Protein AF-A0A8T4FNE2-F1 (afdb_monomer_lite)

pLDDT: mean 94.0, std 5.2, range [61.53, 98.25]

Foldseek 3Di:
DDPQLVVCLVLLLVLLQLQAQQLLSQLLQVQPDDDDHSSVSSVVNQVVCVVVVHHGHHDPQGPQQRPLVVCLLVLLVQLLVVLVVDDDQEEFEFEDEDPVSQVSSVVSCVVSVRPNGDGPRVSSRVSSQVNNCVRNVHYYDDPDGQWYWYAYSVPSHTDIDGDDDDDDDDDDDPD

Structure (mmCIF, N/CA/C/O backbone):
data_AF-A0A8T4FNE2-F1
#
_entry.id   AF-A0A8T4FNE2-F1
#
loop_
_atom_site.group_PDB
_atom_site.id
_atom_site.type_symbol
_atom_site.label_atom_id
_atom_site.label_alt_id
_atom_site.label_comp_id
_atom_site.label_asym_id
_atom_site.label_entity_id
_atom_site.label_seq_id
_atom_site.pdbx_PDB_ins_code
_atom_site.Cartn_x
_atom_site.Cartn_y
_atom_site.Cartn_z
_atom_site.occupancy
_atom_site.B_iso_or_equiv
_atom_site.auth_seq_id
_atom_site.auth_comp_id
_atom_site.auth_asym_id
_atom_site.auth_atom_id
_atom_site.pdbx_PDB_model_num
ATOM 1 N N . MET A 1 1 ? -5.795 -14.306 23.220 1.00 61.53 1 MET A N 1
ATOM 2 C CA . MET A 1 1 ? -5.677 -12.913 22.752 1.00 61.53 1 MET A CA 1
ATOM 3 C C . MET A 1 1 ? -4.241 -12.455 22.968 1.00 61.53 1 MET A C 1
ATOM 5 O O . MET A 1 1 ? -3.684 -12.789 24.009 1.00 61.53 1 MET A O 1
ATOM 9 N N . GLU A 1 2 ? -3.610 -11.811 21.985 1.00 74.38 2 GLU A N 1
ATOM 10 C CA . GLU A 1 2 ? -2.222 -11.339 22.119 1.00 74.38 2 GLU A CA 1
ATOM 11 C C . GLU A 1 2 ? -2.139 -10.111 23.039 1.00 74.38 2 GLU A C 1
ATOM 13 O O . GLU A 1 2 ? -3.058 -9.296 23.067 1.00 74.38 2 GLU A O 1
ATOM 18 N N . GLN A 1 3 ? -1.038 -9.973 23.789 1.00 76.50 3 GLN A N 1
ATOM 19 C CA . GLN A 1 3 ? -0.883 -8.927 24.811 1.00 76.50 3 GLN A CA 1
ATOM 20 C C . GLN A 1 3 ? -1.013 -7.507 24.235 1.00 76.50 3 GLN A C 1
ATOM 22 O O . GLN A 1 3 ? -1.632 -6.652 24.856 1.00 76.50 3 GLN A O 1
ATOM 27 N N . TRP A 1 4 ? -0.500 -7.272 23.023 1.00 79.81 4 TRP A N 1
ATOM 28 C CA . TRP A 1 4 ? -0.505 -5.940 22.410 1.00 79.81 4 TRP A CA 1
ATOM 29 C C . TRP A 1 4 ? -1.913 -5.422 22.084 1.00 79.81 4 TRP A C 1
ATOM 31 O O . TRP A 1 4 ? -2.106 -4.210 22.082 1.00 79.81 4 TRP A O 1
ATOM 41 N N . VAL A 1 5 ? -2.880 -6.313 21.836 1.00 76.44 5 VAL A N 1
ATOM 42 C CA . VAL A 1 5 ? -4.280 -5.939 21.564 1.00 76.44 5 VAL A CA 1
ATOM 43 C C . VAL A 1 5 ? -4.917 -5.386 22.839 1.00 76.44 5 VAL A C 1
ATOM 45 O O . VAL A 1 5 ? -5.457 -4.286 22.868 1.00 76.44 5 VAL A O 1
ATOM 48 N N . LEU A 1 6 ? -4.755 -6.113 23.950 1.00 77.75 6 LEU A N 1
ATOM 49 C CA . LEU A 1 6 ? -5.283 -5.712 25.257 1.00 77.75 6 LEU A CA 1
ATOM 50 C C . LEU A 1 6 ? -4.740 -4.352 25.714 1.00 77.75 6 LEU A C 1
ATOM 52 O O . LEU A 1 6 ? -5.472 -3.568 26.314 1.00 77.75 6 LEU A O 1
ATOM 56 N N . ASP A 1 7 ? -3.480 -4.064 25.390 1.00 84.62 7 ASP A N 1
ATOM 57 C CA . ASP A 1 7 ? -2.808 -2.820 25.764 1.00 84.62 7 ASP A CA 1
ATOM 58 C C . ASP A 1 7 ? -3.307 -1.592 24.963 1.00 84.62 7 ASP A C 1
ATOM 60 O O . ASP A 1 7 ? -3.006 -0.458 25.341 1.00 84.62 7 ASP A O 1
ATOM 64 N N . ASN A 1 8 ? -4.065 -1.786 23.871 1.00 87.31 8 ASN A N 1
ATOM 65 C CA . ASN A 1 8 ? -4.499 -0.717 22.957 1.00 87.31 8 ASN A CA 1
ATOM 66 C C . ASN A 1 8 ? -6.023 -0.618 22.759 1.00 87.31 8 ASN A C 1
ATOM 68 O O . ASN A 1 8 ? -6.468 0.199 21.949 1.00 87.31 8 ASN A O 1
ATOM 72 N N . LEU A 1 9 ? -6.821 -1.372 23.524 1.00 87.06 9 LEU A N 1
ATOM 73 C CA . LEU A 1 9 ? -8.274 -1.511 23.335 1.00 87.06 9 LEU A CA 1
ATOM 74 C C . LEU A 1 9 ? -9.043 -0.189 23.189 1.00 87.06 9 LEU A C 1
ATOM 76 O O . LEU A 1 9 ? -9.970 -0.111 22.387 1.00 87.06 9 LEU A O 1
ATOM 80 N N . ASP A 1 10 ? -8.690 0.857 23.941 1.00 90.62 10 ASP A N 1
ATOM 81 C CA . ASP A 1 10 ? -9.403 2.139 23.855 1.00 90.62 10 ASP A CA 1
ATOM 82 C C . ASP A 1 10 ? -9.167 2.841 22.509 1.00 90.62 10 ASP A C 1
ATOM 84 O O . ASP A 1 10 ? -10.124 3.272 21.865 1.00 90.62 10 ASP A O 1
ATOM 88 N N . LYS A 1 11 ? -7.917 2.874 22.024 1.00 92.81 11 LYS A N 1
ATOM 89 C CA . LYS A 1 11 ? -7.595 3.411 20.690 1.00 92.81 11 LYS A CA 1
ATOM 90 C C . LYS A 1 11 ? -8.174 2.533 19.588 1.00 92.81 11 LYS A C 1
ATOM 92 O O . LYS A 1 11 ? -8.703 3.037 18.603 1.00 92.81 11 LYS A O 1
ATOM 97 N N . GLU A 1 12 ? -8.085 1.217 19.747 1.00 93.06 12 GLU A N 1
ATOM 98 C CA . GLU A 1 12 ? -8.684 0.257 18.821 1.00 93.06 12 GLU A CA 1
ATOM 99 C C . GLU A 1 12 ? -10.191 0.480 18.684 1.00 93.06 12 GLU A C 1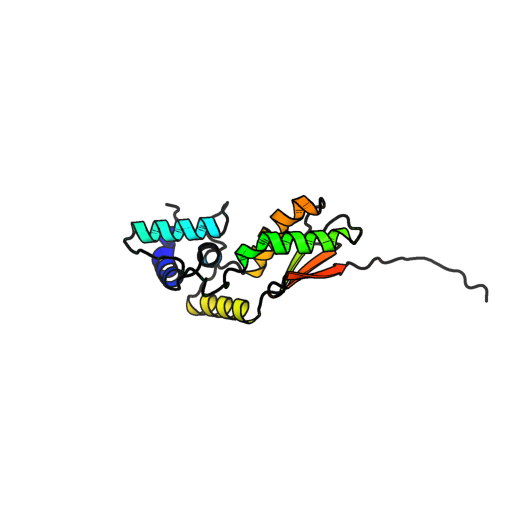
ATOM 101 O O . GLU A 1 12 ? -10.701 0.491 17.564 1.00 93.06 12 GLU A O 1
ATOM 106 N N . ARG A 1 13 ? -10.889 0.737 19.798 1.00 94.19 13 ARG A N 1
ATOM 107 C CA . ARG A 1 13 ? -12.322 1.048 19.814 1.00 94.19 13 ARG A CA 1
ATOM 108 C C . ARG A 1 13 ? -12.638 2.324 19.035 1.00 94.19 13 ARG A C 1
ATOM 110 O O . ARG A 1 13 ? -13.565 2.314 18.228 1.00 94.19 13 ARG A O 1
ATOM 117 N N . GLU A 1 14 ? -11.885 3.401 19.258 1.00 94.38 14 GLU A N 1
ATOM 118 C CA . GLU A 1 14 ? -12.069 4.670 18.538 1.00 94.38 14 GLU A CA 1
ATOM 119 C C . GLU A 1 14 ? -11.897 4.494 17.024 1.00 94.38 14 GLU A C 1
ATOM 121 O O . GLU A 1 14 ? -12.774 4.874 16.249 1.00 94.38 14 GLU A O 1
ATOM 126 N N . ILE A 1 15 ? -10.802 3.855 16.603 1.00 95.94 15 ILE A N 1
ATOM 127 C CA . ILE A 1 15 ? -10.485 3.654 15.184 1.00 95.94 15 ILE A CA 1
ATOM 128 C C . ILE A 1 15 ? -11.463 2.685 14.517 1.00 95.94 15 ILE A C 1
ATOM 130 O O . ILE A 1 15 ? -11.896 2.921 13.388 1.00 95.94 15 ILE A O 1
ATOM 134 N N . ALA A 1 16 ? -11.843 1.600 15.193 1.00 95.19 16 ALA A N 1
ATOM 135 C CA . ALA A 1 16 ? -12.832 0.659 14.674 1.00 95.19 16 ALA A CA 1
ATOM 136 C C . ALA A 1 16 ? -14.219 1.306 14.522 1.00 95.19 16 ALA A C 1
ATOM 138 O O . ALA A 1 16 ? -14.971 0.925 13.621 1.00 95.19 16 ALA A O 1
ATOM 139 N N . GLY A 1 17 ? -14.531 2.311 15.350 1.00 94.62 17 GLY A N 1
ATOM 140 C CA . GLY A 1 17 ? -15.743 3.126 15.260 1.00 94.62 17 GLY A CA 1
ATOM 141 C C . GLY A 1 17 ? -15.845 3.973 13.987 1.00 94.62 17 GLY A C 1
ATOM 142 O O . GLY A 1 17 ? -16.949 4.351 13.608 1.00 94.62 17 GLY A O 1
ATOM 143 N N . LEU A 1 18 ? -14.733 4.209 13.281 1.00 95.19 18 LEU A N 1
ATOM 144 C CA . LEU A 1 18 ? -14.717 4.907 11.988 1.00 95.19 18 LEU A CA 1
ATOM 145 C C . LEU A 1 18 ? -15.198 4.034 10.814 1.00 95.19 18 LEU A C 1
ATOM 147 O O . LEU A 1 18 ? -15.175 4.493 9.677 1.00 95.19 18 LEU A O 1
ATOM 151 N N . GLY A 1 19 ? -15.553 2.763 11.040 1.00 96.56 19 GLY A N 1
ATOM 152 C CA . GLY A 1 19 ? -16.087 1.894 9.982 1.00 96.56 19 GLY A CA 1
ATOM 153 C C . GLY A 1 19 ? -15.050 1.401 8.961 1.00 96.56 19 GLY A C 1
ATOM 154 O O . GLY A 1 19 ? -15.404 0.951 7.874 1.00 96.56 19 GLY A O 1
ATOM 155 N N . LEU A 1 20 ? -13.755 1.462 9.290 1.00 97.31 20 LEU A N 1
ATOM 156 C CA . LEU A 1 20 ? -12.657 1.080 8.390 1.00 97.31 20 LEU A CA 1
ATOM 157 C C . LEU A 1 20 ? -12.694 -0.409 7.997 1.00 97.31 20 LEU A C 1
ATOM 159 O O . LEU A 1 20 ? -12.976 -1.259 8.832 1.00 97.31 20 LEU A O 1
ATOM 163 N N . CYS A 1 21 ? -12.299 -0.780 6.775 1.00 97.31 21 CYS A N 1
ATOM 164 C CA . CYS A 1 21 ? -12.092 -2.201 6.453 1.00 97.31 21 CYS A CA 1
ATOM 165 C C . CYS A 1 21 ? -10.950 -2.817 7.282 1.00 97.31 21 CYS A C 1
ATOM 167 O O . CYS A 1 21 ? -10.088 -2.097 7.795 1.00 97.31 21 CYS A O 1
ATOM 169 N N . ASP A 1 22 ? -10.886 -4.147 7.364 1.00 96.88 22 ASP A N 1
ATOM 170 C CA . ASP A 1 22 ? -9.921 -4.831 8.237 1.00 96.88 22 ASP A CA 1
ATOM 171 C C . ASP A 1 22 ? -8.462 -4.490 7.909 1.00 96.88 22 ASP A C 1
ATOM 173 O O . ASP A 1 22 ? -7.662 -4.297 8.818 1.00 96.88 22 ASP A O 1
ATOM 177 N N . ARG A 1 23 ? -8.105 -4.303 6.630 1.00 97.06 23 ARG A N 1
ATOM 178 C CA . ARG A 1 23 ? -6.755 -3.832 6.255 1.00 97.06 23 ARG A CA 1
ATOM 179 C C . ARG A 1 23 ? -6.458 -2.440 6.799 1.00 97.06 23 ARG A C 1
ATOM 181 O O . ARG A 1 23 ? -5.368 -2.185 7.299 1.00 97.06 23 ARG A O 1
ATOM 188 N N . CYS A 1 24 ? -7.426 -1.530 6.698 1.00 97.75 24 CYS A N 1
ATOM 189 C CA . CYS A 1 24 ? -7.289 -0.171 7.209 1.00 97.75 24 CYS A CA 1
ATOM 190 C C . CYS A 1 24 ? -7.175 -0.145 8.726 1.00 97.75 24 CYS A C 1
ATOM 192 O O . CYS A 1 24 ? -6.257 0.485 9.236 1.00 97.75 24 CYS A O 1
ATOM 194 N N . LEU A 1 25 ? -8.049 -0.867 9.424 1.00 97.00 25 LEU A N 1
ATOM 195 C CA . LEU A 1 25 ? -7.985 -1.000 10.873 1.00 97.00 25 LEU A CA 1
ATOM 196 C C . LEU A 1 25 ? -6.650 -1.620 11.304 1.00 97.00 25 LEU A C 1
ATOM 198 O O . LEU A 1 25 ? -5.938 -1.054 12.126 1.00 97.00 25 LEU A O 1
ATOM 202 N N . GLY A 1 26 ? -6.250 -2.733 10.691 1.00 96.12 26 GLY A N 1
ATOM 203 C CA . GLY A 1 26 ? -5.004 -3.411 11.026 1.00 96.12 26 GLY A CA 1
ATOM 204 C C . GLY A 1 26 ? -3.750 -2.599 10.708 1.00 96.12 26 GLY A C 1
ATOM 205 O O . GLY A 1 26 ? -2.786 -2.663 11.470 1.00 96.12 26 GLY A O 1
ATOM 206 N N . ARG A 1 27 ? -3.722 -1.800 9.632 1.00 95.94 27 ARG A N 1
ATOM 207 C CA . ARG A 1 27 ? -2.538 -0.977 9.333 1.00 95.94 27 ARG A CA 1
ATOM 208 C C . ARG A 1 27 ? -2.372 0.189 10.300 1.00 95.94 27 ARG A C 1
ATOM 210 O O . ARG A 1 27 ? -1.240 0.612 10.501 1.00 95.94 27 ARG A O 1
ATOM 217 N N . MET A 1 28 ? -3.436 0.671 10.951 1.00 96.50 28 MET A N 1
ATOM 218 C CA . MET A 1 2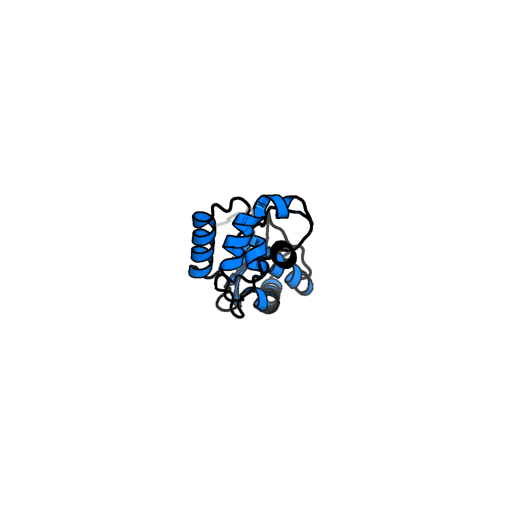8 ? -3.315 1.689 12.012 1.00 96.50 28 MET A CA 1
ATOM 219 C C . MET A 1 28 ? -2.462 1.198 13.191 1.00 96.50 28 MET A C 1
ATOM 221 O O . MET A 1 28 ? -1.800 1.992 13.855 1.00 96.50 28 MET A O 1
ATOM 225 N N . PHE A 1 29 ? -2.383 -0.123 13.362 1.00 94.69 29 PHE A N 1
ATOM 226 C CA . PHE A 1 29 ? -1.538 -0.815 14.335 1.00 94.69 29 PHE A CA 1
ATOM 227 C C . PHE A 1 29 ? -0.451 -1.651 13.631 1.00 94.69 29 PHE A C 1
ATOM 229 O O . PHE A 1 29 ? 0.027 -2.652 14.152 1.00 94.69 29 PHE A O 1
ATOM 236 N N . GLY A 1 30 ? -0.054 -1.213 12.427 1.00 90.38 30 GLY A N 1
ATOM 237 C CA . GLY A 1 30 ? 0.890 -1.817 11.478 1.00 90.38 30 GLY A CA 1
ATOM 238 C C . GLY A 1 30 ? 2.139 -2.475 12.067 1.00 90.38 30 GLY A C 1
ATOM 239 O O . GLY A 1 30 ? 2.602 -3.505 11.575 1.00 90.38 30 GLY A O 1
ATOM 240 N N . LYS A 1 31 ? 2.694 -1.849 13.106 1.00 87.75 31 LYS A N 1
ATOM 241 C CA . LYS A 1 31 ? 3.960 -2.219 13.753 1.00 87.75 31 LYS A CA 1
ATOM 242 C C . LYS A 1 31 ? 3.773 -2.919 15.107 1.00 87.75 31 LYS A C 1
ATOM 244 O O . LYS A 1 31 ? 4.763 -3.136 15.799 1.00 87.75 31 LYS A O 1
ATOM 249 N N . LEU A 1 32 ? 2.535 -3.233 15.494 1.00 87.75 32 LEU A N 1
ATOM 250 C CA . LEU A 1 32 ? 2.206 -4.024 16.681 1.00 87.75 32 LEU A CA 1
ATOM 251 C C . LEU A 1 32 ? 1.850 -5.455 16.273 1.00 87.75 32 LEU A C 1
ATOM 253 O O . LEU A 1 32 ? 1.113 -5.675 15.309 1.00 87.75 32 LEU A O 1
ATOM 257 N N . GLY A 1 33 ? 2.385 -6.429 17.005 1.00 78.94 33 GLY A N 1
ATOM 258 C CA . GLY A 1 33 ? 2.285 -7.839 16.632 1.00 78.94 33 GLY A CA 1
ATOM 259 C C . GLY A 1 33 ? 3.113 -8.182 15.386 1.00 78.94 33 GLY A C 1
ATOM 260 O O . GLY A 1 33 ? 3.359 -7.349 14.509 1.00 78.94 33 GLY A O 1
ATOM 261 N N . GLU A 1 34 ? 3.556 -9.431 15.303 1.00 80.75 34 GLU A N 1
ATOM 262 C CA . GLU A 1 34 ? 4.392 -9.929 14.206 1.00 80.75 34 GLU A CA 1
ATOM 263 C C . GLU A 1 34 ? 3.684 -11.059 13.444 1.00 80.75 34 GLU A C 1
ATOM 265 O O . GLU A 1 34 ? 2.695 -11.622 13.904 1.00 80.75 34 GLU A O 1
ATOM 270 N N . CYS A 1 35 ? 4.208 -11.411 12.266 1.00 83.94 35 CYS A N 1
ATOM 271 C CA . CYS A 1 35 ? 3.812 -12.611 11.514 1.00 83.94 35 CYS A CA 1
ATOM 272 C C . CYS A 1 35 ? 2.352 -12.669 11.016 1.00 83.94 35 CYS A C 1
ATOM 274 O O . CYS A 1 35 ? 1.817 -13.757 10.810 1.00 83.94 35 CYS A O 1
ATOM 276 N N . MET A 1 36 ? 1.724 -11.524 10.739 1.00 91.31 36 MET A N 1
ATOM 277 C CA . MET A 1 36 ? 0.378 -11.464 10.156 1.00 91.31 36 MET A CA 1
ATOM 278 C C . MET A 1 36 ? 0.245 -10.344 9.119 1.00 91.31 36 MET A C 1
ATOM 280 O O . MET A 1 36 ? 1.051 -9.415 9.076 1.00 91.31 36 MET A O 1
ATOM 284 N N . THR A 1 37 ? -0.771 -10.434 8.264 1.00 93.81 37 THR A N 1
ATOM 285 C CA . THR A 1 37 ? -1.164 -9.345 7.365 1.00 93.81 37 THR A CA 1
ATOM 286 C C . THR A 1 37 ? -2.119 -8.384 8.069 1.00 93.81 37 THR A C 1
ATOM 288 O O . THR A 1 37 ? -2.769 -8.739 9.054 1.00 93.81 37 THR A O 1
ATOM 291 N N . ASN A 1 38 ? -2.244 -7.157 7.559 1.00 95.75 38 ASN A N 1
ATOM 292 C CA . ASN A 1 38 ? -3.099 -6.154 8.196 1.00 95.75 38 ASN A CA 1
ATOM 293 C C . ASN A 1 38 ? -4.585 -6.543 8.165 1.00 95.75 38 ASN A C 1
ATOM 295 O O . ASN A 1 38 ? -5.301 -6.190 9.089 1.00 95.75 38 ASN A O 1
ATOM 299 N N . ASP A 1 39 ? -5.057 -7.312 7.175 1.00 95.88 39 ASP A N 1
ATOM 300 C CA . ASP A 1 39 ? -6.432 -7.833 7.193 1.00 95.88 39 ASP A CA 1
ATOM 301 C C . ASP A 1 39 ? -6.664 -8.812 8.354 1.00 95.88 39 ASP A C 1
ATOM 303 O O . ASP A 1 39 ? -7.703 -8.756 9.005 1.00 95.88 39 ASP A O 1
ATOM 307 N N . VAL A 1 40 ? -5.686 -9.672 8.660 1.00 95.25 40 VAL A N 1
ATOM 308 C CA . VAL A 1 40 ? -5.752 -10.557 9.832 1.00 95.25 40 VAL A CA 1
ATOM 309 C C . VAL A 1 40 ? -5.722 -9.722 11.106 1.00 95.25 40 VAL A C 1
ATOM 311 O O . VAL A 1 40 ? -6.564 -9.923 11.978 1.00 95.25 40 VAL A O 1
ATOM 314 N N . ARG A 1 41 ? -4.816 -8.739 11.186 1.00 95.00 41 ARG A N 1
ATOM 315 C CA . ARG A 1 41 ? -4.713 -7.856 12.352 1.00 95.00 41 ARG A CA 1
ATOM 316 C C . ARG A 1 41 ? -6.024 -7.112 12.622 1.00 95.00 41 ARG A C 1
ATOM 318 O O . ARG A 1 41 ? -6.474 -7.073 13.760 1.00 95.00 41 ARG A O 1
ATOM 325 N N . GLY A 1 42 ? -6.662 -6.561 11.589 1.00 95.62 42 GLY A N 1
ATOM 326 C CA . GLY A 1 42 ? -7.952 -5.882 11.722 1.00 95.62 42 GLY A CA 1
ATOM 327 C C . GLY A 1 42 ? -9.059 -6.798 12.237 1.00 95.62 42 GLY A C 1
ATOM 328 O O . GLY A 1 42 ? -9.787 -6.406 13.147 1.00 95.62 42 GLY A O 1
ATOM 329 N N . ARG A 1 43 ? -9.145 -8.037 11.727 1.00 95.31 43 ARG A N 1
ATOM 330 C CA . ARG A 1 43 ? -10.100 -9.034 12.240 1.00 95.31 43 ARG A CA 1
ATOM 331 C C . ARG A 1 43 ? -9.861 -9.349 13.712 1.00 95.31 43 ARG A C 1
ATOM 333 O O . ARG A 1 43 ? -10.809 -9.320 14.486 1.00 95.31 43 ARG A O 1
ATOM 340 N N . MET A 1 44 ? -8.605 -9.560 14.107 1.00 94.19 44 MET A N 1
ATOM 341 C CA . MET A 1 44 ? -8.245 -9.823 15.505 1.00 94.19 44 MET A CA 1
ATOM 342 C C . MET A 1 44 ? -8.649 -8.671 16.434 1.00 94.19 44 MET A C 1
ATOM 344 O O . MET A 1 44 ? -9.160 -8.919 17.524 1.00 94.19 44 MET A O 1
ATOM 348 N N . ILE A 1 45 ? -8.470 -7.420 15.996 1.00 94.44 45 ILE A N 1
ATOM 349 C CA . ILE A 1 45 ? -8.917 -6.240 16.749 1.00 94.44 45 ILE A CA 1
ATOM 350 C C . ILE A 1 45 ? -10.443 -6.260 16.914 1.00 94.44 45 ILE A C 1
ATOM 352 O O . ILE A 1 45 ? -10.951 -6.079 18.018 1.00 94.44 45 ILE A O 1
ATOM 356 N N . ARG A 1 46 ? -11.198 -6.522 15.840 1.00 95.06 46 ARG A N 1
ATOM 357 C CA . ARG A 1 46 ? -12.668 -6.597 15.913 1.00 95.06 46 ARG A CA 1
ATOM 358 C C . ARG A 1 46 ? -13.155 -7.715 16.826 1.00 95.06 46 ARG A C 1
ATOM 360 O O . ARG A 1 46 ? -14.088 -7.495 17.592 1.00 95.06 46 ARG A O 1
ATOM 367 N N . GLU A 1 47 ? -12.528 -8.885 16.759 1.00 94.19 47 GLU A N 1
ATOM 368 C CA . GLU A 1 47 ? -12.832 -10.023 17.632 1.00 94.19 47 GLU A CA 1
ATOM 369 C C . GLU A 1 47 ? -12.597 -9.664 19.105 1.00 94.19 47 GLU A C 1
ATOM 371 O O . GLU A 1 47 ? -13.483 -9.860 19.934 1.00 94.19 47 GLU A O 1
ATOM 376 N N . ALA A 1 48 ? -11.457 -9.044 19.425 1.00 92.88 48 ALA A N 1
ATOM 377 C CA . ALA A 1 48 ? -11.157 -8.585 20.779 1.00 92.88 48 ALA A CA 1
ATOM 378 C C . ALA A 1 48 ? -12.154 -7.526 21.281 1.00 92.88 48 ALA A C 1
ATOM 380 O O . ALA A 1 48 ? -12.609 -7.580 22.427 1.00 92.88 48 ALA A O 1
ATOM 381 N N . LEU A 1 49 ? -12.548 -6.585 20.417 1.00 94.06 49 LEU A N 1
ATOM 382 C CA . LEU A 1 49 ? -13.565 -5.588 20.745 1.00 94.06 49 LEU A CA 1
ATOM 383 C C . LEU A 1 49 ? -14.928 -6.241 21.006 1.00 94.06 49 LEU A C 1
ATOM 385 O O . LEU A 1 49 ? -15.573 -5.896 22.000 1.00 94.06 49 LEU A O 1
ATOM 389 N N . ALA A 1 50 ? -15.332 -7.219 20.194 1.00 93.75 50 ALA A N 1
ATOM 390 C CA . ALA A 1 50 ? -16.574 -7.963 20.387 1.00 93.75 50 ALA A CA 1
ATOM 391 C C . ALA A 1 50 ? -16.576 -8.742 21.715 1.00 93.75 50 ALA A C 1
ATOM 393 O O . ALA A 1 50 ? -17.552 -8.675 22.462 1.00 93.75 50 ALA A O 1
ATOM 394 N N . GLU A 1 51 ? -15.464 -9.397 22.068 1.00 92.06 51 GLU A N 1
ATOM 395 C CA . GLU A 1 51 ? -15.290 -10.057 23.372 1.00 92.06 51 GLU A CA 1
ATOM 396 C C . GLU A 1 51 ? -15.370 -9.067 24.547 1.00 92.06 51 GLU A C 1
ATOM 398 O O . GLU A 1 51 ? -15.892 -9.402 25.612 1.00 92.06 51 GLU A O 1
ATOM 403 N N . SER A 1 52 ? -14.920 -7.824 24.347 1.00 89.75 52 SER A N 1
ATOM 404 C CA . SER A 1 52 ? -15.053 -6.730 25.321 1.00 89.75 52 SER A CA 1
ATOM 405 C C . SER A 1 52 ? -16.459 -6.104 25.378 1.00 89.75 52 SER A C 1
ATOM 407 O O . SER A 1 52 ? -16.686 -5.154 26.129 1.00 89.75 52 SER A O 1
ATOM 409 N N . GLY A 1 53 ? -17.409 -6.614 24.587 1.00 90.94 53 GLY A N 1
ATOM 410 C CA . GLY A 1 53 ? -18.788 -6.127 24.516 1.00 90.94 53 GLY A CA 1
ATOM 411 C C . GLY A 1 53 ? -18.993 -4.925 23.589 1.00 90.94 53 GLY A C 1
ATOM 412 O O . GLY A 1 53 ? -20.029 -4.270 23.669 1.00 90.94 53 GLY A O 1
ATOM 413 N N . THR A 1 54 ? -18.022 -4.609 22.726 1.00 90.12 54 THR A N 1
ATOM 414 C CA . THR A 1 54 ? -18.139 -3.552 21.714 1.00 90.12 54 THR A CA 1
ATOM 415 C C . THR A 1 54 ? -18.179 -4.160 20.316 1.00 90.12 54 THR A C 1
ATOM 417 O O . THR A 1 54 ? -17.145 -4.497 19.743 1.00 90.12 54 THR A O 1
ATOM 420 N N . GLU A 1 55 ? -19.369 -4.279 19.734 1.00 88.62 55 GLU A N 1
ATOM 421 C CA . GLU A 1 55 ? -19.492 -4.700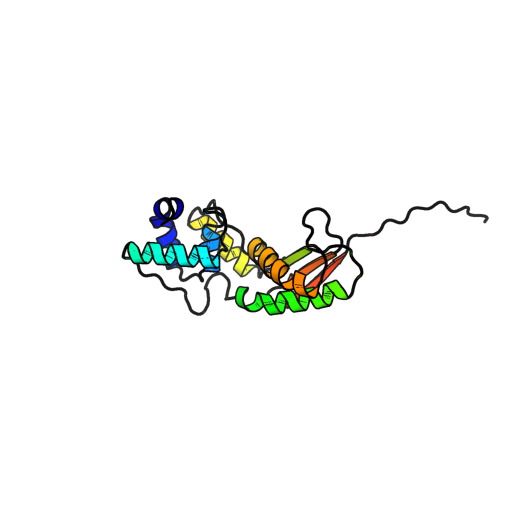 18.338 1.00 88.62 55 GLU A CA 1
ATOM 422 C C . GLU A 1 55 ? -19.160 -3.541 17.396 1.00 88.62 55 GLU A C 1
ATOM 424 O O . GLU A 1 55 ? -19.719 -2.449 17.493 1.00 88.62 55 GLU A O 1
ATOM 429 N N . THR A 1 56 ? -18.249 -3.792 16.461 1.00 90.81 56 THR A N 1
ATOM 430 C CA . THR A 1 56 ? -17.898 -2.853 15.396 1.00 90.81 56 THR A CA 1
ATOM 431 C C . THR A 1 56 ? -17.935 -3.591 14.068 1.00 90.81 56 THR A C 1
ATOM 433 O O . THR A 1 56 ? -17.477 -4.730 13.969 1.00 90.81 56 THR A O 1
ATOM 436 N N . GLN A 1 57 ? -18.454 -2.944 13.028 1.00 90.69 57 GLN A N 1
ATOM 437 C CA . GLN A 1 57 ? -18.506 -3.512 11.682 1.00 90.69 57 GLN A CA 1
ATOM 438 C C . GLN A 1 57 ? -17.721 -2.634 10.710 1.00 90.69 57 GLN A C 1
ATOM 440 O O . GLN A 1 57 ? -17.557 -1.434 10.931 1.00 90.69 57 GLN A O 1
ATOM 445 N N . ALA A 1 58 ? -17.169 -3.256 9.672 1.00 93.12 58 ALA A N 1
ATOM 446 C CA . ALA A 1 58 ? -16.623 -2.521 8.543 1.00 93.12 58 ALA A CA 1
ATOM 447 C C . ALA A 1 58 ? -17.782 -2.018 7.677 1.00 93.12 58 ALA A C 1
ATOM 449 O O . ALA A 1 58 ? -18.754 -2.746 7.467 1.00 93.12 58 ALA A O 1
ATOM 450 N N . GLU A 1 59 ? -17.676 -0.793 7.170 1.00 93.00 59 GLU A N 1
ATOM 451 C CA . GLU A 1 59 ? -18.590 -0.319 6.136 1.00 93.00 59 GLU A CA 1
ATOM 452 C C . GLU A 1 59 ? -18.353 -1.080 4.825 1.00 93.00 59 GLU A C 1
ATOM 454 O O . GLU A 1 59 ? -17.234 -1.510 4.535 1.00 93.00 59 GLU A O 1
ATOM 459 N N . GLU A 1 60 ? -19.407 -1.226 4.015 1.00 91.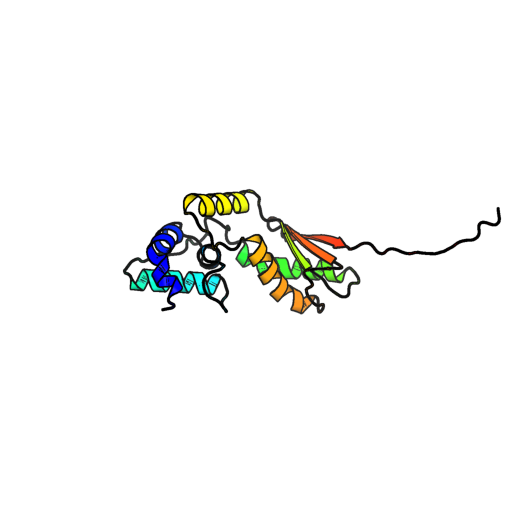12 60 GLU A N 1
ATOM 460 C CA . GLU A 1 60 ? -19.318 -1.853 2.687 1.00 91.12 60 GLU A CA 1
ATOM 461 C C . GLU A 1 60 ? -18.304 -1.123 1.794 1.00 91.12 60 GLU A C 1
ATOM 463 O O . GLU A 1 60 ? -17.526 -1.748 1.073 1.00 91.12 60 GLU A O 1
ATOM 468 N N . PHE A 1 61 ? -18.268 0.206 1.894 1.00 95.19 61 PHE A N 1
ATOM 469 C CA . PHE A 1 61 ? -17.284 1.050 1.239 1.00 95.19 61 PHE A CA 1
ATOM 470 C C . PHE A 1 61 ? -16.395 1.705 2.289 1.00 95.19 61 PHE A C 1
ATOM 472 O O . PHE A 1 61 ? -16.844 2.567 3.036 1.00 95.19 61 PHE A O 1
ATOM 479 N N . CYS A 1 62 ? -15.126 1.296 2.356 1.00 96.94 62 CYS A N 1
ATOM 480 C CA . CYS A 1 62 ? -14.227 1.782 3.394 1.00 96.94 62 CYS A CA 1
ATOM 481 C C . CYS A 1 62 ? -14.033 3.310 3.300 1.00 96.94 62 CYS A C 1
ATOM 483 O O . CYS A 1 62 ? -13.472 3.779 2.302 1.00 96.94 62 CYS A O 1
ATOM 485 N N . PRO A 1 63 ? -14.352 4.086 4.353 1.00 96.56 63 PRO A N 1
ATOM 486 C CA . PRO A 1 63 ? -14.279 5.549 4.307 1.00 96.56 63 PRO A CA 1
ATOM 487 C C . PRO A 1 63 ? -12.845 6.094 4.228 1.00 96.56 63 PRO A C 1
ATOM 489 O O . PRO A 1 63 ? -12.645 7.285 3.980 1.00 96.56 63 PRO A O 1
ATOM 492 N N . LEU A 1 64 ? -11.834 5.236 4.409 1.00 96.69 64 LEU A N 1
ATOM 493 C CA . LEU A 1 64 ? -10.425 5.598 4.282 1.00 96.69 64 LEU A CA 1
ATOM 494 C C . LEU A 1 64 ? -9.822 5.211 2.929 1.00 96.69 64 LEU A C 1
ATOM 496 O O . LEU A 1 64 ? -9.255 6.063 2.252 1.00 96.69 64 LEU A O 1
ATOM 500 N N . CYS A 1 65 ? -9.865 3.926 2.565 1.00 96.31 65 CYS A N 1
ATOM 501 C CA . CYS A 1 65 ? -9.168 3.433 1.373 1.00 96.31 65 CYS A CA 1
ATOM 502 C C . CYS A 1 65 ? -10.063 3.208 0.160 1.00 96.31 65 CYS A C 1
ATOM 504 O O . CYS A 1 65 ? -9.529 2.823 -0.876 1.00 96.31 65 CYS A O 1
ATOM 506 N N . GLU A 1 66 ? -11.381 3.383 0.290 1.00 95.62 66 GLU A N 1
ATOM 507 C CA . GLU A 1 66 ? -12.316 3.256 -0.834 1.00 95.62 66 GLU A CA 1
ATOM 508 C C . GLU A 1 66 ? -12.213 1.898 -1.544 1.00 95.62 66 GLU A C 1
ATOM 510 O O . GLU A 1 66 ? -12.353 1.785 -2.758 1.00 95.62 66 GLU A O 1
ATOM 515 N N . ASN A 1 67 ? -11.904 0.856 -0.767 1.00 95.31 67 ASN A N 1
ATOM 516 C CA . ASN A 1 67 ? -11.719 -0.521 -1.224 1.00 95.31 67 ASN A CA 1
ATOM 517 C C . ASN A 1 67 ? -10.625 -0.699 -2.298 1.00 95.31 67 ASN A C 1
ATOM 519 O O . ASN A 1 67 ? -10.615 -1.682 -3.031 1.00 95.31 67 ASN A O 1
ATOM 523 N N . VAL A 1 68 ? -9.619 0.187 -2.337 1.00 96.44 68 VAL A N 1
ATOM 524 C CA . VAL A 1 68 ? -8.477 0.089 -3.272 1.00 96.44 68 VAL A CA 1
ATOM 525 C C . VAL A 1 68 ? -7.729 -1.252 -3.206 1.00 96.44 68 VAL A C 1
ATOM 527 O O . VAL A 1 68 ? -7.098 -1.659 -4.177 1.00 96.44 68 VAL A O 1
ATOM 530 N N . PHE A 1 69 ? -7.789 -1.964 -2.077 1.00 96.25 69 PHE A N 1
ATOM 531 C CA . PHE A 1 69 ? -7.144 -3.272 -1.926 1.00 96.25 69 PHE A CA 1
ATOM 532 C C . PHE A 1 69 ? -7.837 -4.393 -2.708 1.00 96.25 69 PHE A C 1
ATOM 534 O O . PHE A 1 69 ? -7.184 -5.380 -3.028 1.00 96.25 69 PHE A O 1
ATOM 541 N N . ASP A 1 70 ? -9.107 -4.237 -3.076 1.00 95.56 70 ASP A N 1
ATOM 542 C CA . ASP A 1 70 ? -9.821 -5.229 -3.893 1.00 95.56 70 ASP A CA 1
ATOM 543 C C . ASP A 1 70 ? -9.275 -5.263 -5.330 1.00 95.56 70 ASP A C 1
ATOM 545 O O . ASP A 1 70 ? -9.491 -6.208 -6.083 1.00 95.56 70 ASP A O 1
ATOM 549 N N . MET A 1 71 ? -8.509 -4.235 -5.702 1.00 96.06 71 MET A N 1
ATOM 550 C CA . MET A 1 71 ? -7.910 -4.061 -7.020 1.00 96.06 71 MET A CA 1
ATOM 551 C C . MET A 1 71 ? -6.473 -4.604 -7.108 1.00 96.06 71 MET A C 1
ATOM 553 O O . MET A 1 71 ? -5.842 -4.443 -8.154 1.00 96.06 71 MET A O 1
ATOM 557 N N . ILE A 1 72 ? -5.939 -5.240 -6.050 1.00 97.19 72 ILE A N 1
ATOM 558 C CA . ILE A 1 72 ? -4.552 -5.750 -6.007 1.00 97.19 72 ILE A CA 1
ATOM 559 C C . ILE A 1 72 ? -4.233 -6.627 -7.220 1.00 97.19 72 ILE A C 1
ATOM 561 O O . ILE A 1 72 ? -3.201 -6.409 -7.853 1.00 97.19 72 ILE A O 1
ATOM 565 N N . ASP A 1 73 ? -5.105 -7.578 -7.561 1.00 97.00 73 ASP A N 1
ATOM 566 C CA . ASP A 1 73 ? -4.852 -8.513 -8.664 1.00 97.00 73 ASP A CA 1
ATOM 567 C C . ASP A 1 73 ? -4.733 -7.774 -10.001 1.00 97.00 73 ASP A C 1
ATOM 569 O O . ASP A 1 73 ? -3.785 -7.989 -10.754 1.00 97.00 73 ASP A O 1
ATOM 573 N N . ARG A 1 74 ? -5.626 -6.805 -10.245 1.00 97.12 74 ARG A N 1
ATOM 574 C CA . ARG A 1 74 ? -5.587 -5.954 -11.442 1.00 97.12 74 ARG A CA 1
ATOM 575 C C . ARG A 1 74 ? -4.317 -5.104 -11.497 1.00 97.12 74 ARG A C 1
ATOM 577 O O . ARG A 1 74 ? -3.738 -4.925 -12.566 1.00 97.12 74 ARG A O 1
ATOM 584 N N . PHE A 1 75 ? -3.880 -4.556 -10.364 1.00 98.00 75 PHE A N 1
ATOM 585 C CA . PHE A 1 75 ? -2.634 -3.792 -10.294 1.00 98.00 75 PHE A CA 1
ATOM 586 C C . PHE A 1 75 ? -1.408 -4.671 -10.544 1.00 98.00 75 PHE A C 1
ATOM 588 O O . PHE A 1 75 ? -0.478 -4.242 -11.225 1.00 98.00 75 PHE A O 1
ATOM 595 N N . ALA A 1 76 ? -1.403 -5.888 -10.002 1.00 98.00 76 ALA A N 1
ATOM 596 C CA . ALA A 1 76 ? -0.324 -6.846 -10.179 1.00 98.00 76 ALA A CA 1
ATOM 597 C C . ALA A 1 76 ? -0.217 -7.318 -11.633 1.00 98.00 76 ALA A C 1
ATOM 599 O O . ALA A 1 76 ? 0.891 -7.385 -12.162 1.00 98.00 76 ALA A O 1
ATOM 600 N N . GLU A 1 77 ? -1.349 -7.578 -12.289 1.00 97.81 77 GLU A N 1
ATOM 601 C CA . GLU A 1 77 ? -1.414 -7.917 -13.712 1.00 97.81 77 GLU A CA 1
ATOM 602 C C . GLU A 1 77 ? -0.861 -6.780 -14.580 1.00 97.81 77 GLU A C 1
ATOM 604 O O . GLU A 1 77 ? 0.105 -6.988 -15.312 1.00 97.81 77 GLU A O 1
ATOM 609 N N . ALA A 1 78 ? -1.368 -5.554 -14.411 1.00 97.81 78 ALA A N 1
ATOM 610 C CA . ALA A 1 78 ? -0.896 -4.390 -15.164 1.00 97.81 78 ALA A CA 1
ATOM 611 C C . ALA A 1 78 ? 0.603 -4.108 -14.938 1.00 97.81 78 ALA A C 1
ATOM 613 O O . ALA A 1 78 ? 1.330 -3.730 -15.862 1.00 97.81 78 ALA A O 1
ATOM 614 N N . ALA A 1 79 ? 1.093 -4.306 -13.709 1.00 97.88 79 ALA A N 1
ATOM 615 C CA . ALA A 1 79 ? 2.512 -4.171 -13.404 1.00 97.88 79 ALA A CA 1
ATOM 616 C C . ALA A 1 79 ? 3.345 -5.255 -14.093 1.00 97.88 79 ALA A C 1
ATOM 618 O O . ALA A 1 79 ? 4.395 -4.947 -14.655 1.00 97.88 79 ALA A O 1
ATOM 619 N N . ALA A 1 80 ? 2.877 -6.504 -14.081 1.00 97.69 80 ALA A N 1
ATOM 620 C CA . ALA A 1 80 ? 3.569 -7.616 -14.713 1.00 97.69 80 ALA A CA 1
ATOM 621 C C . ALA A 1 80 ? 3.648 -7.467 -16.233 1.00 97.69 80 ALA A C 1
ATOM 623 O O . ALA A 1 80 ? 4.717 -7.689 -16.801 1.00 97.69 80 ALA A O 1
ATOM 624 N N . GLU A 1 81 ? 2.559 -7.041 -16.877 1.00 97.25 81 GLU A N 1
ATOM 625 C CA . GLU A 1 81 ? 2.540 -6.739 -18.309 1.00 97.25 81 GLU A CA 1
ATOM 626 C C . GLU A 1 81 ? 3.634 -5.733 -18.666 1.00 97.25 81 GLU A C 1
ATOM 628 O O . GLU A 1 81 ? 4.462 -6.010 -19.531 1.00 97.25 81 GLU A O 1
ATOM 633 N N . LYS A 1 82 ? 3.711 -4.609 -17.940 1.00 97.62 82 LYS A N 1
ATOM 634 C CA . LYS A 1 82 ? 4.714 -3.571 -18.200 1.00 97.62 82 LYS A CA 1
ATOM 635 C C . LYS A 1 82 ? 6.137 -4.001 -17.885 1.00 97.62 82 LYS A C 1
ATOM 637 O O . LYS A 1 82 ? 7.021 -3.802 -18.709 1.00 97.62 82 LYS A O 1
ATOM 642 N N . VAL A 1 83 ? 6.387 -4.603 -16.727 1.00 97.50 83 VAL A N 1
ATOM 643 C CA . VAL A 1 83 ? 7.748 -5.020 -16.346 1.00 97.50 83 VAL A CA 1
ATOM 644 C C . VAL A 1 83 ? 8.319 -6.043 -17.332 1.00 97.50 83 VAL A C 1
ATOM 646 O O . VAL A 1 83 ? 9.513 -6.009 -17.627 1.00 97.50 83 VAL A O 1
ATOM 649 N N . ASN A 1 84 ? 7.478 -6.917 -17.886 1.00 96.94 84 ASN A N 1
ATOM 650 C CA . ASN A 1 84 ? 7.907 -7.917 -18.858 1.00 96.94 84 ASN A CA 1
ATOM 651 C C . ASN A 1 84 ? 8.175 -7.347 -20.267 1.00 96.94 84 ASN A C 1
ATOM 653 O O . ASN A 1 84 ? 8.783 -8.047 -21.076 1.00 96.94 84 ASN A O 1
ATOM 657 N N . GLU A 1 85 ? 7.804 -6.092 -20.559 1.00 97.06 85 GLU A N 1
ATOM 658 C CA . GLU A 1 85 ? 8.179 -5.391 -21.805 1.00 97.06 85 GLU A CA 1
ATOM 659 C C . GLU A 1 85 ? 9.676 -5.017 -21.843 1.00 97.06 85 GLU A C 1
ATOM 661 O O . GLU A 1 85 ? 10.200 -4.689 -22.909 1.00 97.06 85 GLU A O 1
ATOM 666 N N . VAL A 1 86 ? 10.373 -5.059 -20.699 1.00 95.88 86 VAL A N 1
ATOM 667 C CA . VAL A 1 86 ? 11.782 -4.660 -20.570 1.00 95.88 86 VAL A CA 1
ATOM 668 C C . VAL A 1 86 ? 12.645 -5.761 -19.953 1.00 95.88 86 VAL A C 1
ATOM 670 O O . VAL A 1 86 ? 12.181 -6.593 -19.166 1.00 95.88 86 VAL A O 1
ATOM 673 N N . GLU A 1 87 ? 13.930 -5.766 -20.299 1.00 94.44 87 GLU A N 1
ATOM 674 C CA . GLU A 1 87 ? 14.914 -6.684 -19.722 1.00 94.44 87 GLU A CA 1
ATOM 675 C C . GLU A 1 87 ? 15.421 -6.153 -18.376 1.00 94.44 87 GLU A C 1
ATOM 677 O O . GLU A 1 87 ? 15.906 -5.025 -18.281 1.00 94.44 87 GLU A O 1
ATOM 682 N N . SER A 1 88 ? 15.302 -6.972 -17.331 1.00 95.69 88 SER A N 1
ATOM 683 C CA . SER A 1 88 ? 15.879 -6.711 -16.013 1.00 95.69 88 SER A CA 1
ATOM 684 C C . SER A 1 88 ? 16.056 -8.011 -15.229 1.00 95.69 88 SER A C 1
ATOM 686 O O . SER A 1 88 ? 15.307 -8.968 -15.418 1.00 95.69 88 SER A O 1
ATOM 688 N N . ASP A 1 89 ? 17.021 -8.033 -14.317 1.00 96.31 89 ASP A N 1
ATOM 689 C CA . ASP A 1 89 ? 17.256 -9.118 -13.363 1.00 96.31 89 ASP A CA 1
ATOM 690 C C . ASP A 1 89 ? 16.335 -9.022 -12.146 1.00 96.31 89 ASP A C 1
ATOM 692 O O . ASP A 1 89 ? 16.083 -10.015 -11.472 1.00 96.31 89 ASP A O 1
ATOM 696 N N . ASN A 1 90 ? 15.867 -7.817 -11.816 1.00 97.50 90 ASN A N 1
ATOM 697 C CA . ASN A 1 90 ? 15.018 -7.562 -10.660 1.00 97.50 90 ASN A CA 1
ATOM 698 C C . ASN A 1 90 ? 14.017 -6.436 -10.944 1.00 97.50 90 ASN A C 1
ATOM 700 O O . ASN A 1 90 ? 14.098 -5.740 -11.964 1.00 97.50 90 ASN A O 1
ATOM 704 N N . PHE A 1 91 ? 13.049 -6.281 -10.046 1.00 97.94 91 PHE A N 1
ATOM 705 C CA . PHE A 1 91 ? 12.070 -5.204 -10.120 1.00 97.94 91 PHE A CA 1
ATOM 706 C C . PHE A 1 91 ? 11.641 -4.727 -8.730 1.00 97.94 91 PHE A C 1
ATOM 708 O O . PHE A 1 91 ? 11.947 -5.350 -7.716 1.00 97.94 91 PHE A O 1
ATOM 715 N N . LEU A 1 92 ? 10.895 -3.628 -8.681 1.00 98.12 92 LEU A N 1
ATOM 716 C CA . LEU A 1 92 ? 10.224 -3.141 -7.481 1.00 98.12 92 LEU A CA 1
ATOM 717 C C . LEU A 1 92 ? 8.849 -2.584 -7.841 1.00 98.12 92 LEU A C 1
ATOM 719 O O . LEU A 1 92 ? 8.685 -1.948 -8.880 1.00 98.12 92 LEU A O 1
ATOM 723 N N . ILE A 1 93 ? 7.866 -2.790 -6.965 1.00 98.25 93 ILE A N 1
ATOM 724 C CA . ILE A 1 93 ? 6.562 -2.135 -7.077 1.00 98.25 93 ILE A CA 1
ATOM 725 C C . ILE A 1 93 ? 6.567 -0.843 -6.264 1.00 98.25 93 ILE A C 1
ATOM 727 O O . ILE A 1 93 ? 6.861 -0.838 -5.067 1.00 98.25 93 ILE A O 1
ATOM 731 N N . GLY A 1 94 ? 6.197 0.248 -6.923 1.00 97.44 94 GLY A N 1
ATOM 732 C CA . GLY A 1 94 ? 5.835 1.511 -6.301 1.00 97.44 94 GLY A CA 1
ATOM 733 C C . GLY A 1 94 ? 4.370 1.835 -6.566 1.00 97.44 94 GLY A C 1
ATOM 734 O O . GLY A 1 94 ? 3.792 1.404 -7.561 1.00 97.44 94 GLY A O 1
ATOM 735 N N . THR A 1 95 ? 3.763 2.641 -5.701 1.00 97.62 95 THR A N 1
ATOM 736 C CA . THR A 1 95 ? 2.378 3.086 -5.870 1.00 97.62 95 THR A CA 1
ATOM 737 C C . THR A 1 95 ? 2.246 4.592 -5.731 1.00 97.62 95 THR A C 1
ATOM 739 O O . THR A 1 95 ? 2.844 5.245 -4.865 1.00 97.62 95 THR A O 1
ATOM 742 N N . ARG A 1 96 ? 1.390 5.154 -6.581 1.00 96.44 96 ARG A N 1
ATOM 743 C CA . ARG A 1 96 ? 0.821 6.485 -6.434 1.00 96.44 96 ARG A CA 1
ATOM 744 C C . ARG A 1 96 ? -0.633 6.321 -6.004 1.00 96.44 96 ARG A C 1
ATOM 746 O O . ARG A 1 96 ? -1.517 6.050 -6.815 1.00 96.44 96 ARG A O 1
ATOM 753 N N . VAL A 1 97 ? -0.852 6.470 -4.701 1.00 95.38 97 VAL A N 1
ATOM 754 C CA . VAL A 1 97 ? -2.200 6.539 -4.129 1.00 95.38 97 VAL A CA 1
ATOM 755 C C . VAL A 1 97 ? -2.829 7.900 -4.381 1.00 95.38 97 VAL A C 1
ATOM 757 O O . VAL A 1 97 ? -2.118 8.904 -4.512 1.00 95.38 97 VAL A O 1
ATOM 760 N N . GLU A 1 98 ? -4.156 7.929 -4.424 1.00 93.44 98 GLU A N 1
ATOM 761 C CA . GLU A 1 98 ? -4.905 9.173 -4.510 1.00 93.44 98 GLU A CA 1
ATOM 762 C C . GLU A 1 98 ? -4.538 10.126 -3.353 1.00 93.44 98 GLU A C 1
ATOM 764 O O . GLU A 1 98 ? -4.463 9.690 -2.196 1.00 93.44 98 GLU A O 1
ATOM 769 N N . PRO A 1 99 ? -4.299 11.426 -3.628 1.00 93.81 99 PRO A N 1
ATOM 770 C CA . PRO A 1 99 ? -3.910 12.380 -2.594 1.00 93.81 99 PRO A CA 1
ATOM 771 C C . PRO A 1 99 ? -4.898 12.470 -1.427 1.00 93.81 99 PRO A C 1
ATOM 773 O O . PRO A 1 99 ? -4.455 12.624 -0.292 1.00 93.81 99 PRO A O 1
ATOM 776 N N . GLU A 1 100 ? -6.203 12.324 -1.679 1.00 94.62 100 GLU A N 1
ATOM 777 C CA . GLU A 1 100 ? -7.224 12.411 -0.629 1.00 94.62 100 GLU A CA 1
ATOM 778 C C . GLU A 1 100 ? -7.201 11.196 0.311 1.00 94.62 100 GLU A C 1
ATOM 780 O O . GLU A 1 100 ? -7.387 11.347 1.516 1.00 94.62 100 GLU A O 1
ATOM 785 N N . ILE A 1 101 ? -6.892 9.993 -0.192 1.00 95.81 101 ILE A N 1
ATOM 786 C CA . ILE A 1 101 ? -6.669 8.806 0.654 1.00 95.81 101 ILE A CA 1
ATOM 787 C C . ILE A 1 101 ? -5.451 9.030 1.560 1.00 95.81 101 ILE A C 1
ATOM 789 O O . ILE A 1 101 ? -5.519 8.819 2.770 1.00 95.81 101 ILE A O 1
ATOM 793 N N . ALA A 1 102 ? -4.337 9.499 0.990 1.00 95.19 102 ALA A N 1
ATOM 794 C CA . ALA A 1 102 ? -3.117 9.762 1.755 1.00 95.19 102 ALA A CA 1
ATOM 795 C C . ALA A 1 102 ? -3.292 10.889 2.785 1.00 95.19 102 ALA A C 1
ATOM 797 O O . ALA A 1 102 ? -2.630 10.886 3.822 1.00 95.19 102 ALA A O 1
ATOM 798 N N . LYS A 1 103 ? -4.150 11.867 2.490 1.00 96.88 103 LYS A N 1
ATOM 799 C CA . LYS A 1 103 ? -4.500 12.948 3.407 1.00 96.88 103 LYS A CA 1
ATOM 800 C C . LYS A 1 103 ? -5.366 12.433 4.559 1.00 96.88 103 LYS A C 1
ATOM 802 O O . LYS A 1 103 ? -4.942 12.578 5.697 1.00 96.88 103 LYS A O 1
ATOM 807 N N . ARG A 1 104 ? -6.475 11.734 4.273 1.00 96.69 104 ARG A N 1
ATOM 808 C CA . ARG A 1 104 ? -7.324 11.094 5.298 1.00 96.69 104 ARG A CA 1
ATOM 809 C C . ARG A 1 104 ? -6.526 10.186 6.229 1.00 96.69 104 ARG A C 1
ATOM 811 O O . ARG A 1 104 ? -6.715 10.231 7.435 1.00 96.69 104 ARG A O 1
ATOM 818 N N . GLU A 1 105 ? -5.602 9.391 5.685 1.00 96.69 105 GLU A N 1
ATOM 819 C CA . GLU A 1 105 ? -4.722 8.543 6.498 1.00 96.69 105 GLU A CA 1
ATOM 820 C C . GLU A 1 105 ? -3.881 9.370 7.477 1.00 96.69 105 GLU A C 1
ATOM 822 O O . GLU A 1 105 ? -3.820 9.045 8.659 1.00 96.69 105 GLU A O 1
ATOM 827 N N . LYS A 1 106 ? -3.249 10.447 7.000 1.00 96.38 106 LYS A N 1
ATOM 828 C CA . LYS A 1 106 ? -2.456 11.334 7.860 1.00 96.38 106 LYS A CA 1
ATOM 829 C C . LYS A 1 106 ? -3.307 12.020 8.919 1.00 96.38 106 LYS A C 1
ATOM 831 O O . LYS A 1 106 ? -2.842 12.140 10.047 1.00 96.38 106 LYS A O 1
ATOM 836 N N . ASP A 1 107 ? -4.510 12.449 8.552 1.00 96.75 107 ASP A N 1
ATOM 837 C CA . ASP A 1 107 ? -5.434 13.124 9.458 1.00 96.75 107 ASP A CA 1
ATOM 838 C C . ASP A 1 107 ? -5.851 12.170 10.592 1.00 96.75 107 ASP A C 1
ATOM 840 O O . ASP A 1 107 ? -5.654 12.510 11.755 1.00 96.75 107 ASP A O 1
ATOM 844 N N . ILE A 1 108 ? -6.263 10.932 10.277 1.00 95.88 108 ILE A N 1
ATOM 845 C CA . ILE A 1 108 ? -6.598 9.894 11.277 1.00 95.88 108 ILE A CA 1
ATOM 846 C C . ILE A 1 108 ? -5.400 9.587 12.186 1.00 95.88 108 ILE A C 1
ATOM 848 O O . ILE A 1 108 ? -5.530 9.521 13.409 1.00 95.88 108 ILE A O 1
ATOM 852 N N . VAL A 1 109 ? -4.210 9.408 11.605 1.00 95.62 109 VAL A N 1
ATOM 853 C CA . VAL A 1 109 ? -2.992 9.101 12.372 1.00 95.62 109 VAL A CA 1
ATOM 854 C C . VAL A 1 109 ? -2.633 10.230 13.337 1.00 95.62 109 VAL A C 1
ATOM 856 O O . VAL A 1 109 ? -2.229 9.958 14.471 1.00 95.62 109 VAL A O 1
ATOM 859 N N . ALA A 1 110 ? -2.777 11.483 12.903 1.00 95.38 110 ALA A N 1
ATOM 860 C CA . ALA A 1 110 ? -2.488 12.653 13.722 1.00 95.38 110 ALA A CA 1
ATOM 861 C C . ALA A 1 110 ? -3.548 12.879 14.809 1.00 95.38 110 ALA A C 1
ATOM 863 O O . ALA A 1 110 ? -3.185 13.1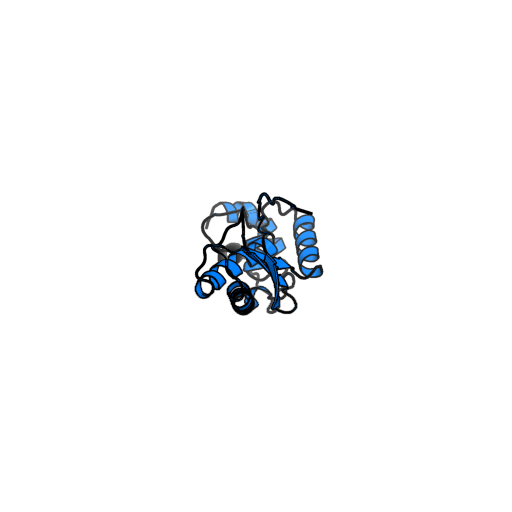60 15.949 1.00 95.38 110 ALA A O 1
ATOM 864 N N . GLU A 1 111 ? -4.831 12.733 14.473 1.00 95.38 111 GLU A N 1
ATOM 865 C CA . GLU A 1 111 ? -5.960 12.945 15.385 1.00 95.38 111 GLU A CA 1
ATOM 866 C C . GLU A 1 111 ? -5.956 11.946 16.549 1.00 95.38 111 GLU A C 1
ATOM 868 O O . GLU A 1 111 ? -6.119 12.346 17.700 1.00 95.38 111 GLU A O 1
ATOM 873 N N . HIS A 1 112 ? -5.672 10.670 16.274 1.00 93.06 112 HIS A N 1
ATOM 874 C CA . HIS A 1 112 ? -5.694 9.602 17.283 1.00 93.06 112 HIS A CA 1
ATOM 875 C C . HIS A 1 112 ? -4.310 9.249 17.864 1.00 93.06 112 HIS A C 1
ATOM 877 O O . HIS A 1 112 ? -4.176 8.317 18.664 1.00 93.06 112 HIS A O 1
ATOM 883 N N . GLY A 1 113 ? -3.252 9.965 17.466 1.00 92.94 113 GLY A N 1
ATOM 884 C CA . GLY A 1 113 ? -1.890 9.740 17.963 1.00 92.94 113 GLY A CA 1
ATOM 885 C C . GLY A 1 113 ? -1.402 8.303 17.732 1.00 92.94 113 GLY A C 1
ATOM 886 O O . GLY A 1 113 ? -1.011 7.608 18.680 1.00 92.94 113 GLY A O 1
ATOM 887 N N . LEU A 1 114 ? -1.481 7.833 16.484 1.00 92.44 114 LEU A N 1
ATOM 888 C CA . LEU A 1 114 ? -1.138 6.462 16.091 1.00 92.44 114 LEU A CA 1
ATOM 889 C C . LEU A 1 114 ? 0.340 6.341 15.684 1.00 92.44 114 LEU A C 1
ATOM 891 O O . LEU A 1 114 ? 0.716 6.535 14.531 1.00 92.44 114 LEU A O 1
ATOM 895 N N . GLU A 1 115 ? 1.203 5.975 16.629 1.00 89.06 115 GLU A N 1
ATOM 896 C CA . GLU A 1 115 ? 2.658 5.883 16.402 1.00 89.06 115 GLU A CA 1
ATOM 897 C C . GLU A 1 115 ? 3.072 4.650 15.573 1.00 89.06 115 GLU A C 1
ATOM 899 O O . GLU A 1 115 ? 4.079 4.644 14.850 1.00 89.06 115 GLU A O 1
ATOM 904 N N . PHE A 1 116 ? 2.267 3.591 15.656 1.00 91.12 116 PHE A N 1
ATOM 905 C CA . PHE A 1 116 ? 2.559 2.284 15.072 1.00 91.12 116 PHE A CA 1
ATOM 906 C C . PHE A 1 116 ? 1.883 2.050 13.722 1.00 91.12 116 PHE A C 1
ATOM 908 O O . PHE A 1 116 ? 1.939 0.935 13.205 1.00 91.12 116 PHE A O 1
ATOM 915 N N . ALA A 1 117 ? 1.300 3.089 13.124 1.00 94.56 117 ALA A N 1
ATOM 916 C CA . ALA A 1 117 ? 0.653 2.975 11.829 1.00 94.56 117 ALA A CA 1
ATOM 917 C C . ALA A 1 117 ? 1.657 2.607 10.717 1.00 94.56 117 ALA A C 1
ATOM 919 O O . ALA A 1 117 ? 2.764 3.154 10.614 1.00 94.56 117 ALA A O 1
ATOM 920 N N . GLU A 1 118 ? 1.259 1.660 9.872 1.00 95.25 118 GLU A N 1
ATOM 921 C CA . GLU A 1 118 ? 1.846 1.391 8.566 1.00 95.25 118 GLU A CA 1
ATOM 922 C C . GLU A 1 118 ? 1.084 2.205 7.513 1.00 95.25 118 GLU A C 1
ATOM 924 O O . GLU A 1 118 ? -0.142 2.223 7.505 1.00 95.25 118 GLU A O 1
ATOM 929 N N . GLY A 1 119 ? 1.807 2.877 6.613 1.00 95.94 119 GLY A N 1
ATOM 930 C CA . GLY A 1 119 ? 1.182 3.668 5.552 1.00 95.94 119 GLY A CA 1
ATOM 931 C C . GLY A 1 119 ? 0.596 2.798 4.441 1.00 95.94 119 GLY A C 1
ATOM 932 O O . GLY A 1 119 ? 1.193 1.791 4.048 1.00 95.94 119 GLY A O 1
ATOM 933 N N . ILE A 1 120 ? -0.516 3.243 3.855 1.00 96.44 120 ILE A N 1
ATOM 934 C CA . ILE A 1 120 ? -1.225 2.516 2.793 1.00 96.44 120 ILE A CA 1
ATOM 935 C C . ILE A 1 120 ? -0.331 2.164 1.595 1.00 96.44 120 ILE A C 1
ATOM 937 O O . ILE A 1 120 ? -0.440 1.074 1.038 1.00 96.44 120 ILE A O 1
ATOM 941 N N . LYS A 1 121 ? 0.602 3.053 1.224 1.00 96.25 121 LYS A N 1
ATOM 942 C CA . LYS A 1 121 ? 1.562 2.815 0.131 1.00 96.25 121 LYS A CA 1
ATOM 943 C C . LYS A 1 121 ? 2.447 1.601 0.402 1.00 96.25 121 LYS A C 1
ATOM 945 O O . LYS A 1 121 ? 2.704 0.822 -0.507 1.00 96.25 121 LYS A O 1
ATOM 950 N N . SER A 1 122 ? 2.924 1.454 1.636 1.00 95.50 122 SER A N 1
ATOM 951 C CA . SER A 1 122 ? 3.817 0.359 2.019 1.00 95.50 122 SER A CA 1
ATOM 952 C C . SER A 1 122 ? 3.096 -0.983 1.946 1.00 95.50 122 SER A C 1
ATOM 954 O O . SER A 1 122 ? 3.638 -1.933 1.383 1.00 95.50 122 SER A O 1
ATOM 956 N N . GLU A 1 123 ? 1.854 -1.038 2.440 1.00 96.50 123 GLU A N 1
ATOM 957 C CA . GLU A 1 123 ? 1.025 -2.239 2.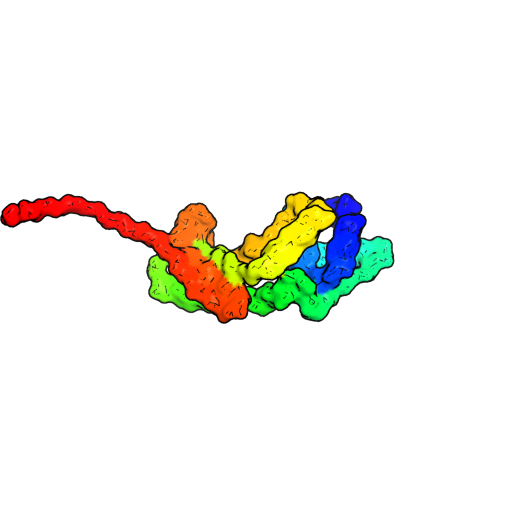344 1.00 96.50 123 GLU A CA 1
ATOM 958 C C . GLU A 1 123 ? 0.703 -2.574 0.882 1.00 96.50 123 GLU A C 1
ATOM 960 O O . GLU A 1 123 ? 0.946 -3.700 0.457 1.00 96.50 123 GLU A O 1
ATOM 965 N N . LEU A 1 124 ? 0.244 -1.601 0.083 1.00 97.38 124 LEU A N 1
ATOM 966 C CA . LEU A 1 124 ? -0.056 -1.825 -1.334 1.00 97.38 124 LEU A CA 1
ATOM 967 C C . LEU A 1 124 ? 1.169 -2.308 -2.116 1.00 97.38 124 LEU A C 1
ATOM 969 O O . LEU A 1 124 ? 1.073 -3.297 -2.835 1.00 97.38 124 LEU A O 1
ATOM 973 N N . ASN A 1 125 ? 2.330 -1.666 -1.950 1.00 97.50 125 ASN A N 1
ATOM 974 C CA . ASN A 1 125 ? 3.562 -2.087 -2.623 1.00 97.50 125 ASN A CA 1
ATOM 975 C C . ASN A 1 125 ? 3.921 -3.540 -2.277 1.00 97.50 125 ASN A C 1
ATOM 977 O O . ASN A 1 125 ? 4.312 -4.308 -3.157 1.00 97.50 125 ASN A O 1
ATOM 981 N N . ARG A 1 126 ? 3.777 -3.924 -1.001 1.00 96.12 126 ARG A N 1
ATOM 982 C CA . ARG A 1 126 ? 4.063 -5.282 -0.529 1.00 96.12 126 ARG A CA 1
ATOM 983 C C . ARG A 1 126 ? 3.079 -6.299 -1.101 1.00 96.12 126 ARG A C 1
ATOM 985 O O . ARG A 1 126 ? 3.519 -7.328 -1.604 1.00 96.12 126 ARG A O 1
ATOM 992 N N . GLU A 1 127 ? 1.777 -6.044 -1.007 1.00 97.00 127 GLU A N 1
ATOM 993 C CA . GLU A 1 127 ? 0.763 -7.010 -1.441 1.00 97.00 127 GLU A CA 1
ATOM 994 C C . GLU A 1 127 ? 0.713 -7.140 -2.971 1.00 97.00 127 GLU A C 1
ATOM 996 O O . GLU A 1 127 ? 0.715 -8.260 -3.476 1.00 97.00 127 GLU A O 1
ATOM 1001 N N . ILE A 1 128 ? 0.805 -6.034 -3.720 1.00 97.81 128 ILE A N 1
ATOM 1002 C CA . ILE A 1 128 ? 0.922 -6.077 -5.188 1.00 97.81 128 ILE A CA 1
ATOM 1003 C C . ILE A 1 128 ? 2.200 -6.819 -5.595 1.00 97.81 128 ILE A C 1
ATOM 1005 O O . ILE A 1 128 ? 2.160 -7.665 -6.482 1.00 97.81 128 ILE A O 1
ATOM 1009 N N . GLY A 1 129 ? 3.330 -6.562 -4.925 1.00 97.19 129 GLY A N 1
ATOM 1010 C CA . GLY A 1 129 ? 4.595 -7.244 -5.206 1.00 97.19 129 GLY A CA 1
ATOM 1011 C C . GLY A 1 129 ? 4.528 -8.763 -5.009 1.00 97.19 129 GLY A C 1
ATOM 1012 O O . GLY A 1 129 ? 5.045 -9.504 -5.845 1.00 97.19 129 GLY A O 1
ATOM 1013 N N . LYS A 1 130 ? 3.857 -9.236 -3.948 1.00 96.31 130 LYS A N 1
ATOM 1014 C CA . LYS A 1 130 ? 3.648 -10.674 -3.686 1.00 96.31 130 LYS A CA 1
ATOM 1015 C C . LYS A 1 130 ? 2.847 -11.365 -4.786 1.00 96.31 130 LYS A C 1
ATOM 1017 O O . LYS A 1 130 ? 3.124 -12.522 -5.081 1.00 96.31 130 LYS A O 1
ATOM 1022 N N . VAL A 1 131 ? 1.860 -10.684 -5.365 1.00 97.62 131 VAL A N 1
ATOM 1023 C CA . VAL A 1 131 ? 1.043 -11.239 -6.452 1.00 97.62 131 VAL A CA 1
ATOM 1024 C C . VAL A 1 131 ? 1.798 -11.150 -7.781 1.00 97.62 131 VAL A C 1
ATOM 1026 O O . VAL A 1 131 ? 1.925 -12.144 -8.493 1.00 97.62 131 VAL A O 1
ATOM 1029 N N . ALA A 1 132 ? 2.388 -9.992 -8.086 1.00 97.38 132 ALA A N 1
ATOM 1030 C CA . ALA A 1 132 ? 3.062 -9.728 -9.357 1.00 97.38 132 ALA A CA 1
ATOM 1031 C C . ALA A 1 132 ? 4.292 -10.621 -9.594 1.00 97.38 132 ALA A C 1
ATOM 1033 O O . ALA A 1 132 ? 4.594 -10.959 -10.741 1.00 97.38 132 ALA A O 1
ATOM 1034 N N . ILE A 1 133 ? 4.991 -11.050 -8.533 1.00 97.06 133 ILE A N 1
ATOM 1035 C CA . ILE A 1 133 ? 6.181 -11.910 -8.651 1.00 97.06 133 ILE A CA 1
ATOM 1036 C C . ILE A 1 133 ? 5.890 -13.229 -9.384 1.00 97.06 133 ILE A C 1
ATOM 1038 O O . ILE A 1 133 ? 6.764 -13.738 -10.086 1.00 97.06 133 ILE A O 1
ATOM 1042 N N . LEU A 1 134 ? 4.660 -13.748 -9.272 1.00 96.31 134 LEU A N 1
ATOM 1043 C CA . LEU A 1 134 ? 4.228 -14.995 -9.907 1.00 96.31 134 LEU A CA 1
ATOM 1044 C C . LEU A 1 134 ? 4.154 -14.881 -11.434 1.00 96.31 134 LEU A C 1
ATOM 1046 O O . LEU A 1 134 ? 4.334 -15.876 -12.123 1.00 96.31 134 LEU A O 1
ATOM 1050 N N . SER A 1 135 ? 3.918 -13.676 -11.956 1.00 96.38 135 SER A N 1
ATOM 1051 C CA . SER A 1 135 ? 3.840 -13.408 -13.396 1.00 96.38 135 SER A CA 1
ATOM 1052 C C . SER A 1 135 ? 5.152 -12.846 -13.950 1.00 96.38 135 SER A C 1
ATOM 1054 O O . SER A 1 135 ? 5.520 -13.125 -15.091 1.00 96.38 135 SER A O 1
ATOM 1056 N N . ILE A 1 136 ? 5.893 -12.077 -13.146 1.00 96.56 136 ILE A N 1
ATOM 1057 C CA . ILE A 1 136 ? 7.152 -11.433 -13.558 1.00 96.56 136 ILE A CA 1
ATOM 1058 C C . ILE A 1 136 ? 8.336 -12.412 -13.528 1.00 96.56 136 ILE A C 1
ATOM 1060 O O . ILE A 1 136 ? 9.250 -12.288 -14.339 1.00 96.56 136 ILE A O 1
ATOM 1064 N N . HIS A 1 137 ? 8.336 -13.396 -12.621 1.00 95.94 137 HIS A N 1
ATOM 1065 C CA . HIS A 1 137 ? 9.411 -14.394 -12.477 1.00 95.94 137 HIS A CA 1
ATOM 1066 C C . HIS A 1 137 ? 10.817 -13.805 -12.237 1.00 95.94 137 HIS A C 1
ATOM 1068 O O . HIS A 1 137 ? 11.829 -14.430 -12.554 1.00 95.94 137 HIS A O 1
ATOM 1074 N N . ARG A 1 138 ? 10.897 -12.607 -11.651 1.00 95.62 138 ARG A N 1
ATOM 1075 C CA . ARG A 1 138 ? 12.144 -11.939 -11.239 1.00 95.62 138 ARG A CA 1
ATOM 1076 C C . ARG A 1 138 ? 12.054 -11.621 -9.742 1.00 95.62 138 ARG A C 1
ATOM 1078 O O . ARG A 1 138 ? 10.948 -11.470 -9.234 1.00 95.62 138 ARG A O 1
ATOM 1085 N N . PRO A 1 139 ? 13.156 -11.549 -8.988 1.00 96.38 139 PRO A N 1
ATOM 1086 C CA . PRO A 1 139 ? 13.118 -11.135 -7.588 1.00 96.38 139 PRO A CA 1
ATOM 1087 C C . PRO A 1 139 ? 12.720 -9.659 -7.419 1.00 96.38 139 PRO A C 1
ATOM 1089 O O . PRO A 1 139 ? 13.081 -8.802 -8.229 1.00 96.38 139 PRO A O 1
ATOM 1092 N N . VAL A 1 140 ? 12.024 -9.368 -6.315 1.00 96.38 140 VAL A N 1
ATOM 1093 C CA . VAL A 1 140 ? 11.786 -7.994 -5.848 1.00 96.38 140 VAL A CA 1
ATOM 1094 C C . VAL A 1 140 ? 13.037 -7.482 -5.127 1.00 96.38 140 VAL A C 1
ATOM 1096 O O . VAL A 1 140 ? 13.523 -8.143 -4.209 1.00 96.38 140 VAL A O 1
ATOM 1099 N N . GLU A 1 141 ? 13.542 -6.306 -5.503 1.00 95.56 141 GLU A N 1
ATOM 1100 C CA . GLU A 1 141 ? 14.718 -5.666 -4.894 1.00 95.56 141 GLU A CA 1
ATOM 1101 C C . GLU A 1 141 ? 14.386 -4.245 -4.410 1.00 95.56 141 GLU A C 1
ATOM 1103 O O . GLU A 1 141 ? 13.936 -3.400 -5.176 1.00 95.56 141 GLU A O 1
ATOM 1108 N N . PHE A 1 142 ? 14.635 -3.960 -3.129 1.00 93.94 142 PHE A N 1
ATOM 1109 C CA . PHE A 1 142 ? 14.265 -2.689 -2.493 1.00 93.94 142 PHE A CA 1
ATOM 1110 C C . PHE A 1 142 ? 15.383 -1.646 -2.509 1.00 93.94 142 PHE A C 1
ATOM 1112 O O . PHE A 1 142 ? 15.102 -0.451 -2.440 1.00 93.94 142 PHE A O 1
ATOM 1119 N N . LYS A 1 143 ? 16.650 -2.074 -2.535 1.00 94.31 143 LYS A N 1
ATOM 1120 C CA . LYS A 1 143 ? 17.801 -1.167 -2.413 1.00 94.31 143 LYS A CA 1
ATOM 1121 C C . LYS A 1 143 ? 18.296 -0.683 -3.765 1.00 94.31 143 LYS A C 1
ATOM 1123 O O . LYS A 1 143 ? 18.572 0.500 -3.913 1.00 94.31 143 LYS A O 1
ATOM 1128 N N . ASN A 1 144 ? 18.426 -1.597 -4.724 1.00 94.50 144 ASN A N 1
ATOM 1129 C CA . ASN A 1 144 ? 18.960 -1.310 -6.056 1.00 94.50 144 ASN A CA 1
ATOM 1130 C C . ASN A 1 144 ? 18.069 -1.928 -7.149 1.00 94.50 144 ASN A C 1
ATOM 1132 O O . ASN A 1 144 ? 18.505 -2.859 -7.835 1.00 94.50 144 ASN A O 1
ATOM 1136 N N . PRO A 1 145 ? 16.816 -1.461 -7.289 1.00 96.62 145 PRO A N 1
ATOM 1137 C CA . PRO A 1 145 ? 15.944 -1.926 -8.355 1.00 96.62 145 PRO A CA 1
ATOM 1138 C C . PRO A 1 145 ? 16.454 -1.458 -9.720 1.00 96.62 145 PRO A C 1
ATOM 1140 O O . PRO A 1 145 ? 16.817 -0.296 -9.900 1.00 96.62 145 PRO A O 1
ATOM 1143 N N . GLN A 1 146 ? 16.450 -2.360 -10.695 1.00 97.50 146 GLN A N 1
ATOM 1144 C CA . GLN A 1 146 ? 16.722 -2.049 -12.097 1.00 97.50 146 GLN A CA 1
ATOM 1145 C C . GLN A 1 146 ? 15.485 -1.471 -12.793 1.00 97.50 146 GLN A C 1
ATOM 1147 O O . GLN A 1 146 ? 15.612 -0.625 -13.674 1.00 97.50 146 GLN A O 1
ATOM 1152 N N . VAL A 1 147 ? 14.293 -1.913 -12.384 1.00 97.75 147 VAL A N 1
ATOM 1153 C CA . VAL A 1 147 ? 13.004 -1.426 -12.887 1.00 97.75 147 VAL A CA 1
ATOM 1154 C C . VAL A 1 147 ? 12.065 -1.206 -11.709 1.00 97.75 147 VAL A C 1
ATOM 1156 O O . VAL A 1 147 ? 11.833 -2.120 -10.919 1.00 97.75 147 VAL A O 1
ATOM 1159 N N . VAL A 1 148 ? 11.489 -0.013 -11.602 1.00 98.00 148 VAL A N 1
ATOM 1160 C CA . VAL A 1 148 ? 10.416 0.290 -10.653 1.00 98.00 148 VAL A CA 1
ATOM 1161 C C . VAL A 1 148 ? 9.117 0.480 -11.427 1.00 98.00 148 VAL A C 1
ATOM 1163 O O . VAL A 1 148 ? 8.967 1.436 -12.186 1.00 98.00 148 VAL A O 1
ATOM 1166 N N . ALA A 1 149 ? 8.156 -0.415 -11.218 1.00 98.06 149 ALA A N 1
ATOM 1167 C CA . ALA A 1 149 ? 6.807 -0.266 -11.743 1.00 98.06 149 ALA A CA 1
ATOM 1168 C C . ALA A 1 149 ? 5.990 0.608 -10.791 1.00 98.06 149 ALA A C 1
ATOM 1170 O O . ALA A 1 149 ? 5.601 0.175 -9.707 1.00 98.06 149 ALA A O 1
ATOM 1171 N N . CYS A 1 150 ? 5.753 1.855 -11.185 1.00 97.81 150 CYS A N 1
ATOM 1172 C CA . CYS A 1 150 ? 4.921 2.795 -10.447 1.00 97.81 150 CYS A CA 1
ATOM 1173 C C . CYS A 1 150 ? 3.464 2.674 -10.901 1.00 97.81 150 CYS A C 1
ATOM 1175 O O . CYS A 1 150 ? 3.118 3.120 -11.994 1.00 97.81 150 CYS A O 1
ATOM 1177 N N . VAL A 1 151 ? 2.624 2.096 -10.043 1.00 98.00 151 VAL A N 1
ATOM 1178 C CA . VAL A 1 151 ? 1.189 1.894 -10.272 1.00 98.00 151 VAL A CA 1
ATOM 1179 C C . VAL A 1 151 ? 0.394 3.103 -9.771 1.00 98.00 151 VAL A C 1
ATOM 1181 O O . VAL A 1 151 ? 0.457 3.445 -8.588 1.00 98.00 151 VAL A O 1
ATOM 1184 N N . ASP A 1 152 ? -0.388 3.745 -10.637 1.00 96.31 152 ASP A N 1
ATOM 1185 C CA . ASP A 1 152 ? -1.395 4.734 -10.245 1.00 96.31 152 ASP A CA 1
ATOM 1186 C C . ASP A 1 152 ? -2.705 4.030 -9.874 1.00 96.31 152 ASP A C 1
ATOM 1188 O O . ASP A 1 152 ? -3.406 3.469 -10.719 1.00 96.31 152 ASP A O 1
ATOM 1192 N N . THR A 1 153 ? -3.045 4.071 -8.587 1.00 93.88 153 THR A N 1
ATOM 1193 C CA . THR A 1 153 ? -4.202 3.346 -8.032 1.00 93.88 153 THR A CA 1
ATOM 1194 C C . THR A 1 153 ? -5.558 3.833 -8.545 1.00 93.88 153 THR A C 1
ATOM 1196 O O . THR A 1 153 ? -6.530 3.091 -8.452 1.00 93.88 153 THR A O 1
ATOM 1199 N N . ARG A 1 154 ? -5.639 5.042 -9.119 1.00 91.19 154 ARG A N 1
ATOM 1200 C CA . ARG A 1 154 ? -6.906 5.613 -9.612 1.00 91.19 154 ARG A CA 1
ATOM 1201 C C . ARG A 1 154 ? -7.334 5.006 -10.941 1.00 91.19 154 ARG A C 1
ATOM 1203 O O . ARG A 1 154 ? -8.520 4.823 -11.192 1.00 91.19 154 ARG A O 1
ATOM 1210 N N . PHE A 1 155 ? -6.359 4.709 -11.798 1.00 89.81 155 PHE A N 1
ATOM 1211 C CA . PHE A 1 155 ? -6.604 4.283 -13.178 1.00 89.81 155 PHE A CA 1
ATOM 1212 C C . PHE A 1 155 ? -6.026 2.900 -13.499 1.00 89.81 155 PHE A C 1
ATOM 1214 O O . PHE A 1 155 ? -6.252 2.393 -14.596 1.00 89.81 155 PHE A O 1
ATOM 1221 N N . ALA A 1 156 ? -5.314 2.277 -12.549 1.00 91.62 156 ALA A N 1
ATOM 1222 C CA . ALA A 1 156 ? -4.501 1.079 -12.772 1.00 91.62 156 ALA A CA 1
ATOM 1223 C C . ALA A 1 156 ? -3.476 1.266 -13.909 1.00 91.62 156 ALA A C 1
ATOM 1225 O O . ALA A 1 156 ? -3.145 0.325 -14.625 1.00 91.62 156 ALA A O 1
ATOM 1226 N N . GLU A 1 157 ? -2.993 2.496 -14.089 1.00 95.00 157 GLU A N 1
ATOM 1227 C CA . GLU A 1 157 ? -1.956 2.817 -15.065 1.00 95.00 157 GLU A CA 1
ATOM 1228 C C . GLU A 1 157 ? -0.583 2.541 -14.454 1.00 95.00 157 GLU A C 1
ATOM 1230 O O . GLU A 1 157 ? -0.334 2.882 -13.296 1.00 95.00 157 GLU A O 1
ATOM 1235 N N . VAL A 1 158 ? 0.319 1.941 -15.231 1.00 97.75 158 VAL A N 1
ATOM 1236 C CA . VAL A 1 158 ? 1.670 1.616 -14.773 1.00 97.75 158 VAL A CA 1
ATOM 1237 C C . VAL A 1 158 ? 2.701 2.340 -15.619 1.00 97.75 158 VAL A C 1
ATOM 1239 O O . VAL A 1 158 ? 2.769 2.177 -16.835 1.00 97.75 158 VAL A O 1
ATOM 1242 N N . THR A 1 159 ? 3.545 3.111 -14.941 1.00 97.81 159 THR A N 1
ATOM 1243 C CA . THR A 1 159 ? 4.734 3.740 -15.524 1.00 97.81 159 THR A CA 1
ATOM 1244 C C . THR A 1 159 ? 5.986 3.033 -15.026 1.00 97.81 159 THR A C 1
ATOM 1246 O O . THR A 1 159 ? 6.062 2.703 -13.842 1.00 97.81 159 THR A O 1
ATOM 1249 N N . LEU A 1 160 ? 6.970 2.826 -15.900 1.00 97.94 160 LEU A N 1
ATOM 1250 C CA . LEU A 1 160 ? 8.253 2.234 -15.525 1.00 97.94 160 LEU A CA 1
ATOM 1251 C C . LEU A 1 160 ? 9.304 3.322 -15.314 1.00 97.94 160 LEU A C 1
ATOM 1253 O O . LEU A 1 160 ? 9.500 4.175 -16.178 1.00 97.94 160 LEU A O 1
ATOM 1257 N N . ASP A 1 161 ? 10.001 3.246 -14.188 1.00 97.25 161 ASP A N 1
ATOM 1258 C CA . ASP A 1 161 ? 11.259 3.949 -13.958 1.00 97.25 161 ASP A CA 1
ATOM 1259 C C . ASP A 1 161 ? 12.404 2.937 -14.097 1.00 97.25 161 ASP A C 1
ATOM 1261 O O . ASP A 1 161 ? 12.434 1.929 -13.390 1.00 97.25 161 ASP A O 1
ATOM 1265 N N . ILE A 1 162 ? 13.294 3.155 -15.065 1.00 96.81 162 ILE A N 1
ATOM 1266 C CA . ILE A 1 162 ? 14.334 2.196 -15.461 1.00 96.81 162 ILE A CA 1
ATOM 1267 C C . ILE A 1 162 ? 15.694 2.778 -15.093 1.00 96.81 162 ILE A C 1
ATOM 1269 O O . ILE A 1 162 ? 16.050 3.878 -15.524 1.00 96.81 162 ILE A O 1
ATOM 1273 N N . ALA A 1 163 ? 16.473 2.019 -14.326 1.00 95.19 163 ALA A N 1
ATOM 1274 C CA . ALA A 1 163 ? 17.804 2.424 -13.910 1.00 95.19 163 ALA A CA 1
ATOM 1275 C C . ALA A 1 163 ? 18.717 2.631 -15.138 1.00 95.19 163 ALA A C 1
ATOM 1277 O O . ALA A 1 163 ? 18.783 1.768 -16.019 1.00 95.19 163 ALA A O 1
ATOM 1278 N N . PRO A 1 164 ? 19.448 3.756 -15.220 1.00 92.94 164 PRO A N 1
ATOM 1279 C CA . PRO A 1 164 ? 20.300 4.040 -16.365 1.00 92.94 164 PRO A CA 1
ATOM 1280 C C . PRO A 1 164 ? 21.498 3.086 -16.436 1.00 92.94 164 PRO A C 1
ATOM 1282 O O . PRO A 1 164 ? 22.139 2.781 -15.428 1.00 92.94 164 PRO A O 1
ATOM 1285 N N . LEU A 1 165 ? 21.858 2.689 -17.658 1.00 89.94 165 LEU A N 1
ATOM 1286 C CA . LEU A 1 165 ? 23.105 1.984 -17.947 1.00 89.94 165 LEU A CA 1
ATOM 1287 C C . LEU A 1 165 ? 24.193 2.983 -18.341 1.00 89.94 165 LEU A C 1
ATOM 1289 O O . LEU A 1 165 ? 24.006 3.817 -19.228 1.00 89.94 165 LEU A O 1
ATOM 1293 N N . PHE A 1 166 ? 25.358 2.871 -17.709 1.00 91.19 166 PHE A N 1
ATOM 1294 C CA . PHE A 1 166 ? 26.512 3.709 -18.015 1.00 91.19 166 PHE A CA 1
ATOM 1295 C C . PHE A 1 166 ? 27.522 2.916 -18.842 1.00 91.19 166 PHE A C 1
ATOM 1297 O O . PHE A 1 166 ? 28.102 1.942 -18.366 1.00 91.19 166 PHE A O 1
ATOM 1304 N N . ILE A 1 167 ? 27.753 3.352 -20.081 1.00 93.81 167 ILE A N 1
ATOM 1305 C CA . ILE A 1 167 ? 28.752 2.759 -20.974 1.00 93.81 167 ILE A CA 1
ATOM 1306 C C . ILE A 1 167 ? 29.982 3.662 -20.982 1.00 93.81 167 ILE A C 1
ATOM 1308 O O . ILE A 1 167 ? 29.899 4.843 -21.318 1.00 93.81 167 ILE A O 1
ATOM 1312 N N . ALA A 1 168 ? 31.135 3.100 -20.627 1.00 94.81 168 ALA A N 1
ATOM 1313 C CA . ALA A 1 168 ? 32.414 3.794 -20.662 1.00 94.81 168 ALA A CA 1
ATOM 1314 C C . ALA A 1 168 ? 33.320 3.188 -21.737 1.00 94.81 168 ALA A C 1
ATOM 1316 O O . ALA A 1 168 ? 33.409 1.972 -21.894 1.00 94.81 168 ALA A O 1
ATOM 1317 N N . GLY A 1 169 ? 34.029 4.049 -22.460 1.00 96.00 169 GLY A N 1
ATOM 1318 C CA . GLY A 1 169 ? 34.975 3.648 -23.490 1.00 96.00 169 GLY A CA 1
ATOM 1319 C C . GLY A 1 169 ? 35.975 4.756 -23.782 1.00 96.00 169 GLY A C 1
ATOM 1320 O O . GLY A 1 169 ? 35.830 5.892 -23.330 1.00 96.00 169 GLY A O 1
ATOM 1321 N N . ARG A 1 170 ? 37.014 4.423 -24.543 1.00 95.31 170 ARG A N 1
ATOM 1322 C CA . ARG A 1 170 ? 37.963 5.394 -25.096 1.00 95.31 170 ARG A CA 1
ATOM 1323 C C . ARG A 1 170 ? 37.844 5.344 -26.610 1.00 95.31 170 ARG A C 1
ATOM 1325 O O . ARG A 1 170 ? 37.754 4.256 -27.170 1.00 95.31 170 ARG A O 1
ATOM 1332 N N . TYR A 1 171 ? 37.867 6.499 -27.262 1.00 95.69 171 TYR A N 1
ATOM 1333 C CA . TYR A 1 171 ? 37.896 6.582 -28.719 1.00 95.69 171 TYR A CA 1
ATOM 1334 C C . TYR A 1 171 ? 39.076 7.448 -29.159 1.00 95.69 171 TYR A C 1
ATOM 1336 O O . TYR A 1 171 ? 39.380 8.459 -28.527 1.00 95.69 171 TYR A O 1
ATOM 1344 N N . ASN A 1 172 ? 39.744 7.043 -30.239 1.00 92.06 172 ASN A N 1
ATOM 1345 C CA . ASN A 1 172 ? 40.738 7.874 -30.910 1.00 92.06 172 ASN A CA 1
ATOM 1346 C C . ASN A 1 172 ? 40.037 8.640 -32.034 1.00 92.06 172 ASN A C 1
ATOM 1348 O O . ASN A 1 172 ? 39.413 8.033 -32.905 1.00 92.06 172 ASN A O 1
ATOM 1352 N N . LYS A 1 173 ? 40.135 9.970 -32.019 1.00 94.38 173 LYS A N 1
ATOM 1353 C CA . LYS A 1 173 ? 39.625 10.838 -33.083 1.00 94.38 173 LYS A CA 1
ATOM 1354 C C . LYS A 1 173 ? 40.768 11.134 -34.058 1.00 94.38 173 LYS A C 1
ATOM 1356 O O . LYS A 1 173 ? 41.696 11.841 -33.690 1.00 94.38 173 LYS A O 1
ATOM 1361 N N . PHE A 1 174 ? 40.714 10.581 -35.270 1.00 90.31 174 PHE A N 1
ATOM 1362 C CA . PHE A 1 174 ? 41.759 10.727 -36.303 1.00 90.31 174 PHE A CA 1
ATOM 1363 C C . PHE A 1 174 ? 41.485 11.858 -37.316 1.00 90.31 174 PHE A C 1
ATOM 1365 O O . PHE A 1 174 ? 41.992 11.816 -38.434 1.00 90.31 174 PHE A O 1
ATOM 1372 N N . SER A 1 175 ? 40.656 12.837 -36.942 1.00 74.94 175 SER A N 1
ATOM 1373 C CA . SER A 1 175 ? 40.414 14.059 -37.724 1.00 74.94 175 SER A CA 1
ATOM 1374 C C . SER A 1 175 ? 41.415 15.149 -37.380 1.00 74.94 175 SER A C 1
ATOM 1376 O O . SER A 1 175 ? 41.553 15.376 -36.154 1.00 74.94 175 SER A O 1
#

Radius of gyration: 20.38 Å; chains: 1; bounding box: 61×29×64 Å

Sequence (175 aa):
MEQWVLDNLDKEREIAGLGLCDRCLGRMFGKLGECMTNDVRGRMIREALAESGTETQAEEFCPLCENVFDMIDRFAEAAAEKVNEVESDNFLIGTRVEPEIAKREKDIVAEHGLEFAEGIKSELNREIGKVAILSIHRPVEFKNPQVVACVDTRFAEVTLDIAPLFIAGRYNKFS

Secondary structure (DSSP, 8-state):
--HHHHTTHHHHHHHHTTT--HHHHHHHTTTSSSS--HHHHHHHHHHHHHHTT------SS-TTTTTGGGGHHHHHHHHHHHHTTS--S-BEEEEE--HHHHHHHHHHHHHTT-TTPPPHHHHHHHHHHHHHHHHH-S-B-SSS-SEEEEEETTTTEEEEEEPPP----------